Protein AF-A0A9W6GCD1-F1 (afdb_monomer_lite)

Structure (mmCIF, N/CA/C/O backbone):
data_AF-A0A9W6GCD1-F1
#
_entry.id   AF-A0A9W6GCD1-F1
#
loop_
_atom_site.group_PDB
_atom_site.id
_atom_site.type_symbol
_atom_site.label_atom_id
_atom_site.label_alt_id
_atom_site.label_comp_id
_atom_site.label_asym_id
_atom_site.label_entity_id
_atom_site.label_seq_id
_atom_site.pdbx_PDB_ins_code
_atom_site.Cartn_x
_atom_site.Cartn_y
_atom_site.Cartn_z
_atom_site.occupancy
_atom_site.B_iso_or_equiv
_atom_site.auth_seq_id
_atom_site.auth_comp_id
_atom_site.auth_asym_id
_atom_site.auth_atom_id
_atom_site.pdbx_PDB_model_num
ATOM 1 N N . MET A 1 1 ? 10.733 -5.557 -11.292 1.00 66.69 1 MET A N 1
ATOM 2 C CA . MET A 1 1 ? 11.605 -4.560 -10.629 1.00 66.69 1 MET A CA 1
ATOM 3 C C . MET A 1 1 ? 12.111 -5.167 -9.325 1.00 66.69 1 MET A C 1
ATOM 5 O O . MET A 1 1 ? 11.269 -5.618 -8.561 1.00 66.69 1 MET A O 1
ATOM 9 N N . ASN A 1 2 ? 13.424 -5.203 -9.063 1.00 82.44 2 ASN A N 1
ATOM 10 C CA . ASN A 1 2 ? 13.971 -5.606 -7.756 1.00 82.44 2 ASN A CA 1
ATOM 11 C C . ASN A 1 2 ? 14.529 -4.370 -7.025 1.00 82.44 2 ASN A C 1
ATOM 13 O O . ASN A 1 2 ? 15.725 -4.095 -7.129 1.00 82.44 2 ASN A O 1
ATOM 17 N N . PRO A 1 3 ? 13.689 -3.601 -6.310 1.00 82.06 3 PRO A N 1
ATOM 18 C CA . PRO A 1 3 ? 14.148 -2.417 -5.591 1.00 82.06 3 PRO A CA 1
ATOM 19 C C . PRO A 1 3 ? 15.141 -2.761 -4.472 1.00 82.06 3 PRO A C 1
ATOM 21 O O . PRO A 1 3 ? 15.926 -1.914 -4.083 1.00 82.06 3 PRO A O 1
ATOM 24 N N . MET A 1 4 ? 15.183 -4.006 -3.995 1.00 89.31 4 MET A N 1
ATOM 25 C CA . MET A 1 4 ? 16.125 -4.436 -2.956 1.00 89.31 4 MET A CA 1
ATOM 26 C C . MET A 1 4 ? 17.513 -4.805 -3.506 1.00 89.31 4 MET A C 1
ATOM 28 O O . MET A 1 4 ? 18.396 -5.166 -2.737 1.00 89.31 4 MET A O 1
ATOM 32 N N . GLY A 1 5 ? 17.720 -4.737 -4.826 1.00 93.25 5 GLY A N 1
ATOM 33 C CA . GLY A 1 5 ? 18.973 -5.139 -5.473 1.00 93.25 5 GLY A CA 1
ATOM 34 C C . GLY A 1 5 ? 20.129 -4.144 -5.335 1.00 93.25 5 GLY A C 1
ATOM 35 O O . GLY A 1 5 ? 21.240 -4.461 -5.748 1.00 93.25 5 GLY A O 1
ATOM 36 N N . ASN A 1 6 ? 19.891 -2.943 -4.797 1.00 95.00 6 ASN A N 1
ATOM 37 C CA . ASN A 1 6 ? 20.931 -1.957 -4.503 1.00 95.00 6 ASN A CA 1
ATOM 38 C C . ASN A 1 6 ? 20.495 -0.986 -3.390 1.00 95.00 6 ASN A C 1
ATOM 40 O O . ASN A 1 6 ? 19.326 -0.935 -3.000 1.00 95.00 6 ASN A O 1
ATOM 44 N N . GLU A 1 7 ? 21.445 -0.196 -2.887 1.00 94.69 7 GLU A N 1
ATOM 45 C CA . GLU A 1 7 ? 21.224 0.709 -1.754 1.00 94.69 7 GLU A CA 1
ATOM 46 C C . GLU A 1 7 ? 20.202 1.820 -2.053 1.00 94.69 7 GLU A C 1
ATOM 48 O O . GLU A 1 7 ? 19.373 2.151 -1.201 1.00 94.69 7 GLU A O 1
ATOM 53 N N . LEU A 1 8 ? 20.220 2.376 -3.269 1.00 94.44 8 LEU A N 1
ATOM 54 C CA . LEU A 1 8 ? 19.285 3.426 -3.681 1.00 94.44 8 LEU A CA 1
ATOM 55 C C . LEU A 1 8 ? 17.843 2.907 -3.707 1.00 94.44 8 LEU A C 1
ATOM 57 O O . LEU A 1 8 ? 16.942 3.536 -3.151 1.00 94.44 8 LEU A O 1
ATOM 61 N N . GLY A 1 9 ? 17.626 1.746 -4.319 1.00 94.25 9 GLY A N 1
ATOM 62 C CA . GLY A 1 9 ? 16.321 1.108 -4.393 1.00 94.25 9 GLY A CA 1
ATOM 63 C C . GLY A 1 9 ? 15.807 0.690 -3.015 1.00 94.25 9 GLY A C 1
ATOM 64 O O . GLY A 1 9 ? 14.621 0.863 -2.738 1.00 94.25 9 GLY A O 1
ATOM 65 N N . ALA A 1 10 ? 16.687 0.229 -2.119 1.00 94.19 10 ALA A N 1
ATOM 66 C CA . ALA A 1 10 ? 16.317 -0.116 -0.749 1.00 94.19 10 ALA A CA 1
ATOM 67 C C . ALA A 1 10 ? 15.878 1.126 0.048 1.00 94.19 10 ALA A C 1
ATOM 69 O O . ALA A 1 10 ? 14.847 1.101 0.727 1.00 94.19 10 ALA A O 1
ATOM 70 N N . LYS A 1 11 ? 16.612 2.243 -0.078 1.00 94.44 11 LYS A N 1
ATOM 71 C CA . LYS A 1 11 ? 16.230 3.541 0.507 1.00 94.44 11 LYS A CA 1
ATOM 72 C C . LYS A 1 11 ? 14.886 4.020 -0.042 1.00 94.44 11 LYS A C 1
ATOM 74 O O . LYS A 1 11 ? 14.002 4.379 0.733 1.00 94.44 11 LYS A O 1
ATOM 79 N N . TRP A 1 12 ? 14.702 3.963 -1.358 1.00 93.88 12 TRP A N 1
ATOM 80 C CA . TRP A 1 12 ? 13.443 4.328 -2.007 1.00 93.88 12 TRP A CA 1
ATOM 81 C C . TRP A 1 12 ? 12.267 3.467 -1.518 1.00 93.88 12 TRP A C 1
ATOM 83 O O . TRP A 1 12 ? 11.244 4.006 -1.092 1.00 93.88 12 TRP A O 1
ATOM 93 N N . ALA A 1 13 ? 12.426 2.140 -1.480 1.00 92.31 13 ALA A N 1
ATOM 94 C CA . 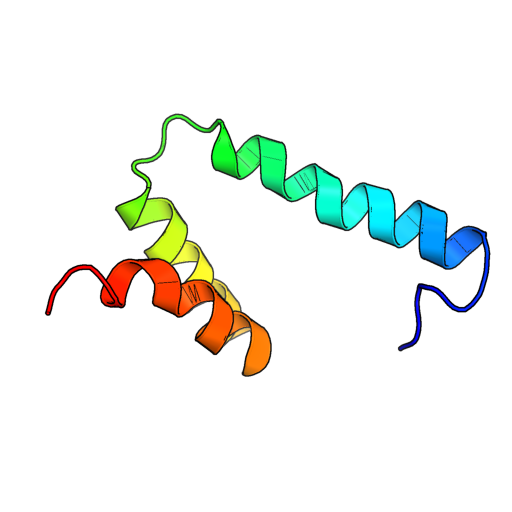ALA A 1 13 ? 11.393 1.216 -1.013 1.00 92.31 13 ALA A CA 1
ATOM 95 C C . ALA A 1 13 ? 10.997 1.483 0.446 1.00 92.31 13 ALA A C 1
ATOM 97 O O . ALA A 1 13 ? 9.811 1.457 0.775 1.00 92.31 13 ALA A O 1
ATOM 98 N N . LYS A 1 14 ? 11.967 1.804 1.314 1.00 91.31 14 LYS A N 1
ATOM 99 C CA . LYS A 1 14 ? 11.709 2.165 2.715 1.00 91.31 14 LYS A CA 1
ATOM 100 C C . LYS A 1 14 ? 10.759 3.357 2.829 1.00 91.31 14 LYS A C 1
ATOM 102 O O . LYS A 1 14 ? 9.829 3.310 3.634 1.00 91.31 14 LYS A O 1
ATOM 107 N N . HIS A 1 15 ? 10.958 4.396 2.019 1.00 92.56 15 HIS A N 1
ATOM 108 C CA . HIS A 1 15 ? 10.073 5.560 2.019 1.00 92.56 15 HIS A CA 1
ATOM 109 C C . HIS A 1 15 ? 8.660 5.191 1.560 1.00 92.56 15 HIS A C 1
ATOM 111 O O . HIS A 1 15 ? 7.712 5.482 2.287 1.00 92.56 15 HIS A O 1
ATOM 117 N N . ILE A 1 16 ? 8.522 4.465 0.446 1.00 90.62 16 ILE A N 1
ATOM 118 C CA . ILE A 1 16 ? 7.215 4.030 -0.076 1.00 90.62 16 ILE A CA 1
ATOM 119 C C . ILE A 1 16 ? 6.447 3.175 0.942 1.00 90.62 16 ILE A C 1
ATOM 121 O O . ILE A 1 16 ? 5.264 3.411 1.183 1.00 90.62 16 ILE A O 1
ATOM 125 N N . ILE A 1 17 ? 7.115 2.213 1.587 1.00 88.56 17 ILE A N 1
ATOM 126 C CA . ILE A 1 17 ? 6.494 1.359 2.611 1.00 88.56 17 ILE A CA 1
ATOM 127 C C . ILE A 1 17 ? 6.070 2.197 3.827 1.00 88.56 17 ILE A C 1
ATOM 129 O O . ILE A 1 17 ? 4.967 2.020 4.349 1.00 88.56 17 ILE A O 1
ATOM 133 N N . SER A 1 18 ? 6.911 3.140 4.266 1.00 91.25 18 SER A N 1
ATOM 134 C CA . SER A 1 18 ? 6.626 3.984 5.434 1.00 91.25 18 SER A CA 1
ATOM 135 C C . SER A 1 18 ? 5.428 4.919 5.235 1.00 91.25 18 SER A C 1
ATOM 137 O O . SER A 1 18 ? 4.706 5.189 6.196 1.00 91.25 18 SER A O 1
ATOM 139 N N . SER A 1 19 ? 5.151 5.349 3.999 1.00 89.75 19 SER A N 1
ATOM 140 C CA . SER A 1 19 ? 4.021 6.229 3.677 1.00 89.75 19 SER A CA 1
ATOM 141 C C . SER A 1 19 ? 2.665 5.633 4.070 1.00 89.75 19 SER A C 1
ATOM 143 O O . SER A 1 19 ? 1.743 6.376 4.403 1.00 89.75 19 SER A O 1
ATOM 145 N N . ASN A 1 20 ? 2.540 4.300 4.117 1.00 88.44 20 ASN A N 1
ATOM 146 C CA . ASN A 1 20 ? 1.301 3.638 4.535 1.00 88.44 20 ASN A CA 1
ATOM 147 C C . ASN A 1 20 ? 0.917 3.944 5.996 1.00 88.44 20 ASN A C 1
ATOM 149 O O . ASN A 1 20 ? -0.263 3.882 6.340 1.00 88.44 20 ASN A O 1
ATOM 153 N N . LYS A 1 21 ? 1.880 4.314 6.853 1.00 90.56 21 LYS A N 1
ATOM 154 C CA . LYS A 1 21 ? 1.611 4.678 8.251 1.00 90.56 21 LYS A CA 1
ATOM 155 C C . LYS A 1 21 ? 0.655 5.869 8.363 1.00 90.56 21 LYS A C 1
ATOM 157 O O . LYS A 1 21 ? -0.269 5.830 9.163 1.00 90.56 21 LYS A O 1
ATOM 162 N N . VAL A 1 22 ? 0.811 6.873 7.500 1.00 92.12 22 VAL A N 1
ATOM 163 C CA . VAL A 1 22 ? -0.042 8.074 7.507 1.00 92.12 22 VAL A CA 1
ATOM 164 C C . VAL A 1 22 ? -1.502 7.724 7.205 1.00 92.12 22 VAL A C 1
ATOM 166 O O . VAL A 1 22 ? -2.412 8.254 7.833 1.00 92.12 22 VAL A O 1
A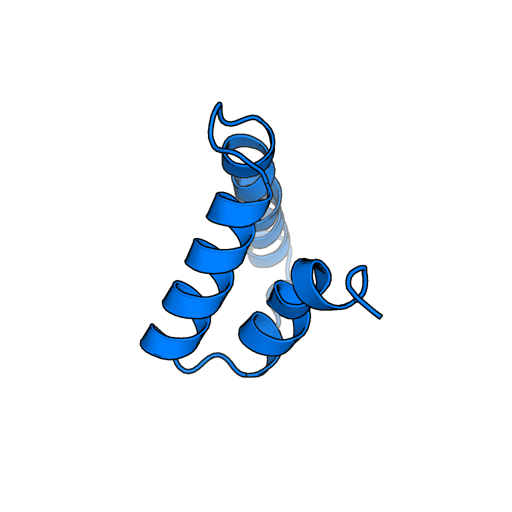TOM 169 N N . ILE A 1 23 ? -1.741 6.788 6.281 1.00 90.06 23 ILE A N 1
ATOM 170 C CA . ILE A 1 23 ? -3.098 6.302 5.994 1.00 90.06 23 ILE A CA 1
ATOM 171 C C . ILE A 1 23 ? -3.626 5.467 7.164 1.00 90.06 23 ILE A C 1
ATOM 173 O O . ILE A 1 23 ? -4.791 5.606 7.543 1.00 90.06 23 ILE A O 1
ATOM 177 N N . ALA A 1 24 ? -2.776 4.626 7.759 1.00 90.00 24 ALA A N 1
ATOM 178 C CA . ALA A 1 24 ? -3.160 3.780 8.881 1.00 90.00 24 ALA A CA 1
ATOM 179 C C . ALA A 1 24 ? -3.606 4.585 10.111 1.00 90.00 24 ALA A C 1
ATOM 181 O O . ALA A 1 24 ? -4.568 4.161 10.757 1.00 90.00 24 ALA A O 1
ATOM 182 N N . ASP A 1 25 ? -2.957 5.720 10.367 1.00 93.25 25 ASP A N 1
ATOM 183 C CA . ASP A 1 25 ? -3.216 6.630 11.490 1.00 93.25 25 ASP A CA 1
ATOM 184 C C . ASP A 1 25 ? -4.267 7.712 11.154 1.00 93.25 25 ASP A C 1
ATOM 186 O O . ASP A 1 25 ? -4.563 8.580 11.974 1.00 93.25 25 ASP A O 1
ATOM 190 N N . SER A 1 26 ? -4.848 7.681 9.949 1.00 92.75 26 SER A N 1
ATOM 191 C CA . SER A 1 26 ? -5.891 8.632 9.551 1.00 92.75 26 SER A CA 1
ATOM 192 C C . SER A 1 26 ? -7.191 8.439 10.340 1.00 92.75 26 SER A C 1
ATOM 194 O O . SER A 1 26 ? -7.501 7.353 10.830 1.00 92.75 26 SER A O 1
ATOM 196 N N . THR A 1 27 ? -8.012 9.489 10.383 1.00 95.75 27 THR A N 1
ATOM 197 C CA . THR A 1 27 ? -9.339 9.479 11.023 1.00 95.75 27 THR A CA 1
ATOM 198 C C . THR A 1 27 ? -10.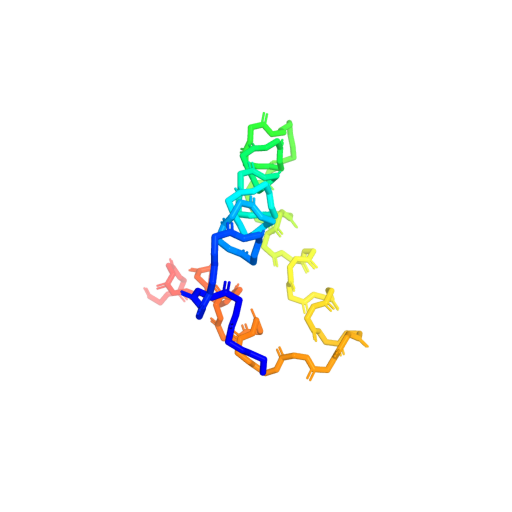381 8.646 10.267 1.00 95.75 27 THR A C 1
ATOM 200 O O . THR A 1 27 ? -11.504 8.481 10.743 1.00 95.75 27 THR A O 1
ATOM 203 N N . LEU A 1 28 ? -10.041 8.111 9.089 1.00 94.81 28 LEU A N 1
ATOM 204 C CA . LEU A 1 28 ? -10.953 7.296 8.295 1.00 94.81 28 LEU A CA 1
ATOM 205 C C . LEU A 1 28 ? -11.189 5.933 8.960 1.00 94.81 28 LEU A C 1
ATOM 207 O O . LEU A 1 28 ? -10.220 5.259 9.326 1.00 94.81 28 LEU A O 1
ATOM 211 N N . PRO A 1 29 ? -12.441 5.444 9.017 1.00 94.19 29 PRO A N 1
ATOM 212 C CA . PRO A 1 29 ? -12.723 4.098 9.496 1.00 94.19 29 PRO A CA 1
ATOM 213 C C . PRO A 1 29 ? -11.934 3.048 8.709 1.00 94.19 29 PRO A C 1
ATOM 215 O O . PRO A 1 29 ? -11.832 3.127 7.482 1.00 94.19 29 PRO A O 1
ATOM 218 N N . LYS A 1 30 ? -11.432 2.009 9.386 1.00 89.19 30 LYS A N 1
ATOM 219 C CA . LYS A 1 30 ? -10.648 0.939 8.739 1.00 89.19 30 LYS A CA 1
ATOM 220 C C . LYS A 1 30 ? -11.381 0.286 7.569 1.00 89.19 30 LYS A C 1
ATOM 222 O O . LYS A 1 30 ? -10.769 0.034 6.539 1.00 89.19 30 LYS A O 1
ATOM 227 N N . ALA A 1 31 ? -12.697 0.104 7.679 1.00 91.00 31 ALA A N 1
ATOM 228 C CA . ALA A 1 31 ? -13.514 -0.410 6.581 1.00 91.00 31 ALA A CA 1
ATOM 229 C C . ALA A 1 31 ? -13.422 0.463 5.314 1.00 91.00 31 ALA A C 1
ATOM 231 O O . ALA A 1 31 ? -13.316 -0.064 4.210 1.00 91.00 31 ALA A O 1
ATOM 232 N N . VAL A 1 32 ? -13.401 1.792 5.466 1.00 93.69 32 VAL A N 1
ATOM 233 C CA . VAL A 1 32 ? -13.254 2.727 4.341 1.00 93.69 32 VAL A CA 1
ATOM 234 C C . VAL A 1 32 ? -11.840 2.658 3.765 1.00 93.69 32 VAL A C 1
ATOM 236 O O . VAL A 1 32 ? -11.690 2.620 2.546 1.00 93.69 32 VAL A O 1
ATOM 239 N N . GLN A 1 33 ? -10.809 2.559 4.615 1.00 93.38 33 GLN A N 1
ATOM 240 C CA . GLN A 1 33 ? -9.421 2.390 4.161 1.00 93.38 33 GLN A CA 1
ATOM 241 C C . GLN A 1 33 ? -9.269 1.142 3.268 1.00 93.38 33 GLN A C 1
ATOM 243 O O . GLN A 1 33 ? -8.636 1.209 2.215 1.00 93.38 33 GLN A O 1
ATOM 248 N N . GLU A 1 34 ? -9.902 0.022 3.630 1.00 91.31 34 GLU A N 1
ATOM 249 C CA . GLU A 1 34 ? -9.869 -1.205 2.821 1.00 91.31 34 GLU A CA 1
ATOM 250 C C . GLU A 1 34 ? -10.654 -1.079 1.504 1.00 91.31 34 GLU A C 1
ATOM 252 O O . GLU A 1 34 ? -10.184 -1.532 0.460 1.00 91.31 34 GLU A O 1
ATOM 257 N N . LEU A 1 35 ? -11.810 -0.405 1.501 1.00 93.81 35 LEU A N 1
ATOM 258 C CA . LEU A 1 35 ? -12.564 -0.148 0.266 1.00 93.81 35 LEU A CA 1
ATOM 259 C C . LEU A 1 35 ? -11.768 0.708 -0.728 1.00 93.81 35 LEU A C 1
ATOM 261 O O . LEU A 1 35 ? -11.778 0.426 -1.930 1.00 93.81 35 LEU A O 1
ATOM 265 N N . VAL A 1 36 ? -11.038 1.714 -0.237 1.00 93.81 36 VAL A N 1
ATOM 266 C CA . VAL A 1 36 ? -10.149 2.539 -1.067 1.00 93.81 36 VAL A CA 1
ATOM 267 C C . VAL A 1 36 ? -9.022 1.691 -1.655 1.00 93.81 36 VAL A C 1
ATOM 269 O O . VAL A 1 36 ? -8.782 1.769 -2.858 1.00 93.81 36 VAL A O 1
ATOM 272 N N . LYS A 1 37 ? -8.376 0.826 -0.858 1.00 92.69 37 LYS A N 1
ATOM 273 C CA . LYS A 1 37 ? -7.325 -0.086 -1.349 1.00 92.69 37 LYS A CA 1
ATOM 274 C C . LYS A 1 37 ? -7.838 -1.024 -2.442 1.00 92.69 37 LYS A C 1
ATOM 276 O O . LYS A 1 37 ? -7.157 -1.199 -3.453 1.00 92.69 37 LYS A O 1
ATOM 281 N N . ILE A 1 38 ? -9.041 -1.582 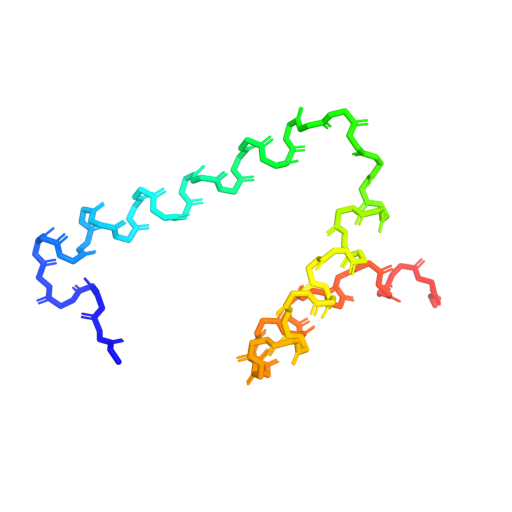-2.285 1.00 94.38 38 ILE A N 1
ATOM 282 C CA . ILE A 1 38 ? -9.682 -2.428 -3.305 1.00 94.38 38 ILE A CA 1
ATOM 283 C C . ILE A 1 38 ? -9.867 -1.640 -4.607 1.00 94.38 38 ILE A C 1
ATOM 285 O O . ILE A 1 38 ? -9.463 -2.106 -5.673 1.00 94.38 38 ILE A O 1
ATOM 289 N N . ARG A 1 39 ? -10.442 -0.434 -4.535 1.00 95.75 39 ARG A N 1
ATOM 290 C CA . ARG A 1 39 ? -10.698 0.391 -5.725 1.00 95.75 39 ARG A CA 1
ATOM 291 C C . ARG A 1 39 ? -9.417 0.863 -6.403 1.00 95.75 39 ARG A C 1
ATOM 293 O O . ARG A 1 39 ? -9.306 0.738 -7.617 1.00 95.75 39 ARG A O 1
ATOM 300 N N . ALA A 1 40 ? -8.435 1.329 -5.636 1.00 94.88 40 ALA A N 1
ATOM 301 C CA . ALA A 1 40 ? -7.134 1.724 -6.167 1.00 94.88 40 ALA A CA 1
ATOM 302 C C . ALA A 1 40 ? -6.426 0.549 -6.863 1.00 94.88 40 ALA A C 1
ATOM 304 O O . ALA A 1 40 ? -5.862 0.718 -7.941 1.00 94.88 40 ALA A O 1
ATOM 305 N N . SER A 1 41 ? -6.508 -0.658 -6.292 1.00 95.00 41 SER A N 1
ATOM 306 C CA . SER A 1 41 ? -5.921 -1.867 -6.888 1.00 95.00 41 SER A CA 1
ATOM 307 C C . SER A 1 41 ? -6.581 -2.243 -8.214 1.00 95.00 41 SER A C 1
ATOM 309 O O . SER A 1 41 ? -5.882 -2.626 -9.148 1.00 95.00 41 SER A O 1
ATOM 311 N N . GLN A 1 42 ? -7.909 -2.102 -8.315 1.00 96.12 42 GLN A N 1
ATOM 312 C CA . GLN A 1 42 ? -8.662 -2.355 -9.548 1.00 96.12 42 GLN A CA 1
ATOM 313 C C . GLN A 1 42 ? -8.313 -1.350 -10.651 1.00 96.12 42 GLN A C 1
ATOM 315 O O . GLN A 1 42 ? -8.022 -1.766 -11.767 1.00 96.12 42 GLN A O 1
ATOM 320 N N . ILE A 1 43 ? -8.297 -0.049 -10.334 1.00 97.25 43 ILE A N 1
ATOM 321 C CA . ILE A 1 43 ? -7.965 1.021 -11.294 1.00 97.25 43 ILE A CA 1
ATOM 322 C C . ILE A 1 43 ? -6.550 0.829 -11.851 1.00 97.25 43 ILE A C 1
ATOM 324 O O . ILE A 1 43 ? -6.329 0.982 -13.047 1.00 97.25 43 ILE A O 1
ATOM 328 N N . ASN A 1 44 ? -5.608 0.443 -10.988 1.00 94.81 44 ASN A N 1
ATOM 329 C CA . ASN A 1 44 ? -4.212 0.238 -11.366 1.00 94.81 44 ASN A CA 1
ATOM 330 C C . ASN A 1 44 ? -3.914 -1.173 -11.907 1.00 94.81 44 ASN A C 1
ATOM 332 O O . ASN A 1 44 ? -2.759 -1.469 -12.203 1.00 94.81 44 ASN A O 1
ATOM 336 N N . GLY A 1 45 ? -4.906 -2.067 -11.991 1.00 95.31 45 GLY A N 1
ATOM 337 C CA . GLY A 1 45 ? -4.716 -3.432 -12.495 1.00 95.31 45 GLY A CA 1
ATOM 338 C C . GLY A 1 45 ? -3.743 -4.295 -11.677 1.00 95.31 45 GLY A C 1
ATOM 339 O O . GLY A 1 45 ? -3.101 -5.187 -12.226 1.00 95.31 45 GLY A O 1
ATOM 340 N N . CYS A 1 46 ? -3.602 -4.054 -10.369 1.00 95.00 46 CYS A N 1
ATOM 341 C CA . CYS A 1 46 ? -2.649 -4.778 -9.521 1.00 95.00 46 CYS A CA 1
ATOM 342 C C . CYS A 1 46 ? -3.312 -5.960 -8.791 1.00 95.00 46 CYS A C 1
ATOM 344 O O . CYS A 1 46 ? -3.884 -5.794 -7.711 1.00 95.00 46 CYS A O 1
ATOM 346 N N . GLY A 1 47 ? -3.187 -7.172 -9.344 1.00 90.50 47 GLY A N 1
ATOM 347 C CA . GLY A 1 47 ? -3.770 -8.394 -8.765 1.00 90.50 47 GLY A CA 1
ATOM 348 C C . GLY A 1 47 ? -3.255 -8.735 -7.359 1.00 90.50 47 GLY A C 1
ATOM 349 O O . GLY A 1 47 ? -4.049 -9.036 -6.473 1.00 90.50 47 GLY A O 1
ATOM 350 N N . GLY A 1 48 ? -1.945 -8.605 -7.116 1.00 89.19 48 GLY A N 1
ATOM 351 C CA . GLY A 1 48 ? -1.372 -8.815 -5.778 1.00 89.19 48 GLY A CA 1
ATOM 352 C C . GLY A 1 48 ? -1.870 -7.788 -4.755 1.00 89.19 48 GLY A C 1
ATOM 353 O O . GLY A 1 48 ? -2.202 -8.136 -3.628 1.00 89.19 48 GLY A O 1
ATOM 354 N N . CYS A 1 49 ? -2.018 -6.524 -5.164 1.00 90.75 49 CYS A N 1
ATOM 355 C CA . CYS A 1 49 ? -2.566 -5.476 -4.304 1.00 90.75 49 CYS A CA 1
ATOM 356 C C . CYS A 1 49 ? -4.033 -5.754 -3.939 1.00 90.75 49 CYS A C 1
ATOM 358 O O . CYS A 1 49 ? -4.439 -5.530 -2.797 1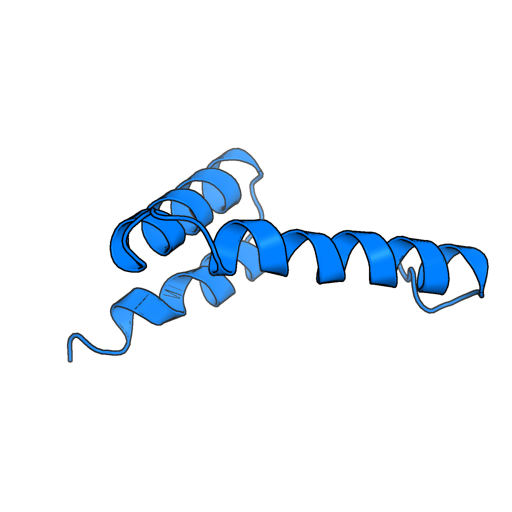.00 90.75 49 CYS A O 1
ATOM 360 N N . LEU A 1 50 ? -4.816 -6.274 -4.892 1.00 92.00 50 LEU A N 1
ATOM 361 C CA . LEU A 1 50 ? -6.215 -6.631 -4.675 1.00 92.00 50 LEU A CA 1
ATOM 362 C C . LEU A 1 50 ? -6.361 -7.778 -3.663 1.00 92.00 50 LEU A C 1
ATOM 364 O O . LEU A 1 50 ? -7.194 -7.678 -2.764 1.00 92.00 50 LEU A O 1
ATOM 368 N N . ASP A 1 51 ? -5.527 -8.819 -3.758 1.00 88.88 51 ASP A N 1
ATOM 369 C CA . ASP A 1 51 ? -5.515 -9.916 -2.780 1.00 88.88 51 ASP A CA 1
ATOM 370 C C . ASP A 1 51 ? -5.121 -9.424 -1.377 1.00 88.88 51 ASP A C 1
ATOM 372 O O . ASP A 1 51 ? -5.772 -9.744 -0.381 1.00 88.88 51 ASP A O 1
ATOM 376 N N . HIS A 1 52 ? -4.127 -8.538 -1.292 1.00 81.25 52 HIS A N 1
ATOM 377 C CA . HIS A 1 52 ? -3.707 -7.954 -0.018 1.00 81.25 52 HIS A CA 1
ATOM 378 C C . HIS A 1 52 ? -4.802 -7.084 0.617 1.00 81.25 52 HIS A C 1
ATOM 38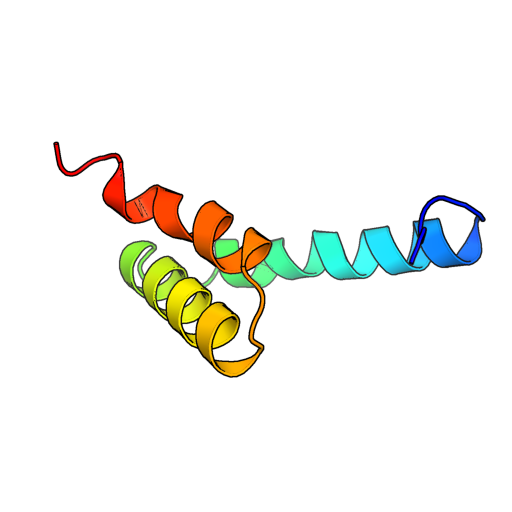0 O O . HIS A 1 52 ? -4.919 -7.051 1.843 1.00 81.25 52 HIS A O 1
ATOM 386 N N . ALA A 1 53 ? -5.617 -6.402 -0.192 1.00 80.75 53 ALA A N 1
ATOM 387 C CA . ALA A 1 53 ? -6.741 -5.587 0.269 1.00 80.75 53 ALA A CA 1
ATOM 388 C C . ALA A 1 53 ? -7.951 -6.426 0.742 1.00 80.75 53 ALA A C 1
ATOM 390 O O . ALA A 1 53 ? -8.890 -5.895 1.337 1.00 80.75 53 ALA A O 1
ATOM 391 N N . HIS A 1 54 ? -7.954 -7.751 0.532 1.00 65.44 54 HIS A N 1
ATOM 392 C CA . HIS A 1 54 ? -9.025 -8.638 1.004 1.00 65.44 54 HIS A CA 1
ATOM 393 C C . HIS A 1 54 ? -8.985 -8.964 2.508 1.00 65.44 54 HIS A C 1
ATOM 395 O O . HIS A 1 54 ? -9.835 -9.720 2.989 1.00 65.44 54 HIS A O 1
ATOM 401 N N . GLN A 1 55 ? -8.085 -8.356 3.286 1.00 59.75 55 GLN A N 1
ATOM 402 C CA . GLN A 1 55 ? -8.018 -8.541 4.744 1.00 59.75 55 GLN A CA 1
ATOM 403 C C . GLN A 1 55 ? -9.342 -8.189 5.443 1.00 59.75 55 GLN A C 1
ATOM 405 O O . GLN A 1 55 ? -9.789 -8.927 6.319 1.00 59.75 55 GLN A O 1
ATOM 410 N N . GLY A 1 56 ? -10.046 -7.149 4.982 1.00 56.38 56 GLY A N 1
ATOM 411 C CA . GLY A 1 56 ? -11.341 -6.741 5.544 1.00 56.38 56 GLY A CA 1
ATOM 412 C C . GLY A 1 56 ? -12.505 -7.718 5.308 1.00 56.38 56 GLY A C 1
ATOM 413 O O . GLY A 1 56 ? -13.527 -7.615 5.981 1.00 56.38 56 GLY A O 1
ATOM 414 N N . ARG A 1 57 ? -12.383 -8.679 4.376 1.00 55.56 57 ARG A N 1
ATOM 415 C CA . ARG A 1 57 ? -13.439 -9.678 4.091 1.00 55.56 57 ARG A CA 1
ATOM 416 C C . ARG A 1 57 ? -13.262 -10.987 4.863 1.00 55.56 57 ARG A C 1
ATOM 418 O O . ARG A 1 57 ? -14.212 -11.762 4.932 1.00 55.56 57 ARG A O 1
ATOM 425 N N . ARG A 1 58 ? -12.084 -11.241 5.448 1.00 57.72 58 ARG A N 1
ATOM 426 C CA . ARG A 1 58 ? -11.797 -12.486 6.186 1.00 57.72 58 ARG A CA 1
ATOM 427 C C . ARG A 1 58 ? -12.423 -12.542 7.588 1.00 57.72 58 ARG A C 1
ATOM 429 O O . ARG A 1 58 ? -12.538 -13.631 8.123 1.00 57.72 58 ARG A O 1
ATOM 436 N N . GLY A 1 59 ? -12.880 -11.414 8.142 1.00 54.16 59 GLY A N 1
ATOM 437 C CA . GLY A 1 59 ? -13.583 -11.351 9.437 1.00 54.16 59 GLY A CA 1
ATOM 438 C C . GLY A 1 59 ? -15.117 -11.418 9.361 1.00 54.16 59 GLY A C 1
ATOM 439 O O . GLY A 1 59 ? -15.780 -11.214 10.370 1.00 54.16 59 GLY A O 1
ATOM 440 N N . ARG A 1 60 ? -15.692 -11.642 8.170 1.00 56.69 60 ARG A N 1
ATOM 441 C CA . ARG A 1 60 ? -17.145 -11.778 7.940 1.00 56.69 60 ARG A CA 1
ATOM 442 C C . ARG A 1 60 ? -17.477 -13.163 7.368 1.00 56.69 60 ARG A C 1
ATOM 444 O O . ARG A 1 60 ? -18.193 -13.284 6.372 1.00 56.69 60 ARG A O 1
ATOM 451 N N . ARG A 1 61 ? -16.880 -14.189 7.969 1.00 52.56 61 ARG A N 1
ATOM 452 C CA . ARG A 1 61 ? -17.291 -15.591 7.895 1.00 52.56 61 ARG A CA 1
ATOM 453 C C . ARG A 1 61 ? -17.380 -16.122 9.311 1.00 52.56 61 ARG A C 1
ATOM 455 O O . ARG A 1 61 ? -16.505 -15.722 10.107 1.00 52.56 61 ARG A O 1
#

Radius of gyration: 13.91 Å; chains: 1; bounding box: 38×25×24 Å

InterPro domains:
  IPR003779 Alkyl hydroperoxide reductase AhpD/CMD-like [PF02627] (20-54)
  IPR004675 Alkylhydroperoxidase AhpD core [TIGR00778] (27-58)
  IPR029032 AhpD-like [G3DSA:1.20.1290.10] (7-60)
  IPR029032 AhpD-like [SSF69118] (16-52)

Secondary structure (DSSP, 8-state):
--GGGSHHHHHHHHHHHHHHHHHHTSSS-HHHHHHHHHHHHHHTT-HHHHHHGGGGGTT--

pLDDT: mean 86.92, std 12.49, range [52.56, 97.25]

Sequence (61 aa):
MNPMGNELGAKWAKHIISSNKVIADSTLPKAVQELVKIRASQINGCGGCLDHAHQGRRGRR

Organism: NCBI:txid256037

Foldseek 3Di:
DCLVPDDNSVVVVVVVVVVVVCVVPDPDDPVVSLVVQCVVCVVVVPPVSNVVSCPVVVVVD